Protein AF-A0A5C8UFT2-F1 (afdb_monomer_lite)

InterPro domains:
  IPR036291 NAD(P)-binding domain superfamily [SSF51735] (25-80)

Sequence (90 aa):
LKSRPCYLCKQHYTPVAAFYHQLCPDCAALNHAKRDARTDLTGRSALLTGGRAKIGMYIALPLLRDGAPPTITTRFPRDAVRRFASLPAS

Foldseek 3Di:
DDWDAAPPPRDTDDDADPVHRRHHPVVVVVVVVVVPDAAAQAPHEAEQEPLQDDPNVVVQVRCVVNHHRYDYDDPCVVSSVVVVVPDPDD

Organism: NCBI:txid2594790

Structure (mmCIF, N/CA/C/O backbone):
data_AF-A0A5C8UFT2-F1
#
_entry.id   AF-A0A5C8UFT2-F1
#
loop_
_atom_site.group_PDB
_atom_site.id
_atom_site.type_symbol
_atom_site.label_atom_id
_atom_site.label_alt_id
_atom_site.label_comp_id
_atom_site.label_asym_id
_atom_site.label_entity_id
_atom_site.label_seq_id
_atom_site.pdbx_PDB_ins_code
_atom_site.Cartn_x
_atom_site.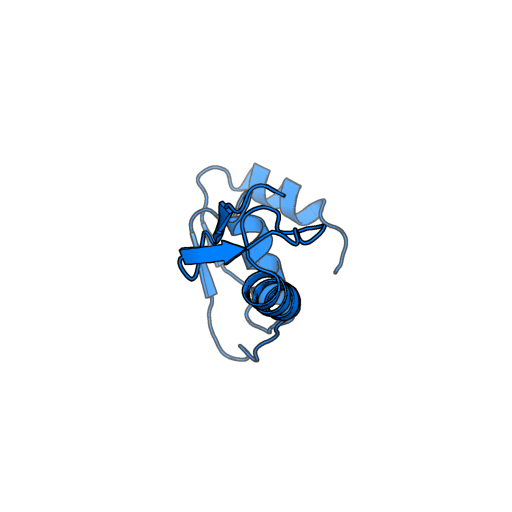Cartn_y
_atom_site.Cartn_z
_atom_site.occupancy
_atom_site.B_iso_or_equiv
_atom_site.auth_seq_id
_atom_site.auth_comp_id
_atom_site.auth_asym_id
_atom_site.auth_atom_id
_atom_site.pdbx_PDB_model_num
ATOM 1 N N . LEU A 1 1 ? 18.935 -2.342 -30.535 1.00 77.25 1 LEU A N 1
ATOM 2 C CA . LEU A 1 1 ? 18.190 -2.022 -29.289 1.00 77.25 1 LEU A CA 1
ATOM 3 C C . LEU A 1 1 ? 19.195 -1.727 -28.178 1.00 77.25 1 LEU A C 1
ATOM 5 O O . LEU A 1 1 ? 20.083 -2.543 -27.977 1.00 77.25 1 LEU A O 1
ATOM 9 N N . LYS A 1 2 ? 19.103 -0.580 -27.488 1.00 86.50 2 LYS A N 1
ATOM 10 C CA . LYS A 1 2 ? 19.996 -0.246 -26.361 1.00 86.50 2 LYS A CA 1
ATOM 11 C C . LYS A 1 2 ? 19.463 -0.889 -25.078 1.00 86.50 2 LYS A C 1
ATOM 13 O O . LYS A 1 2 ? 18.314 -0.631 -24.717 1.00 86.50 2 LYS A O 1
ATOM 18 N N . SER A 1 3 ? 20.269 -1.717 -24.413 1.00 91.50 3 SER A N 1
ATOM 19 C CA . SER A 1 3 ? 19.892 -2.305 -23.125 1.00 91.50 3 SER A CA 1
ATOM 20 C C . SER A 1 3 ? 19.967 -1.265 -22.003 1.00 91.50 3 SER A C 1
ATOM 22 O O . SER A 1 3 ? 20.698 -0.275 -22.091 1.00 91.50 3 SER A O 1
ATOM 24 N N . ARG A 1 4 ? 19.176 -1.470 -20.950 1.00 93.44 4 ARG A N 1
ATOM 25 C CA . ARG A 1 4 ? 19.184 -0.654 -19.729 1.00 93.44 4 ARG A CA 1
ATOM 26 C C . ARG A 1 4 ? 19.144 -1.563 -18.495 1.00 93.44 4 ARG A C 1
ATOM 28 O O . ARG A 1 4 ? 18.571 -2.650 -18.588 1.00 93.44 4 ARG A O 1
ATOM 35 N N . PRO A 1 5 ? 19.725 -1.157 -17.355 1.00 96.44 5 PRO A N 1
ATOM 36 C CA . PRO A 1 5 ? 19.677 -1.955 -16.136 1.00 96.44 5 PRO A CA 1
ATOM 37 C C . PRO A 1 5 ? 18.286 -1.885 -15.492 1.00 96.44 5 PRO A C 1
ATOM 39 O O . PRO A 1 5 ? 17.681 -0.816 -15.391 1.00 96.44 5 PRO A O 1
ATOM 42 N N . CYS A 1 6 ? 17.771 -3.024 -15.033 1.00 96.94 6 CYS A N 1
ATOM 43 C CA . CYS A 1 6 ? 16.558 -3.088 -14.219 1.00 96.94 6 CYS A CA 1
ATOM 44 C C . CYS A 1 6 ? 16.774 -2.353 -12.894 1.00 96.94 6 CYS A C 1
ATOM 46 O O . CYS A 1 6 ? 17.756 -2.599 -12.200 1.00 96.94 6 CYS A O 1
ATOM 48 N N . TYR A 1 7 ? 15.842 -1.48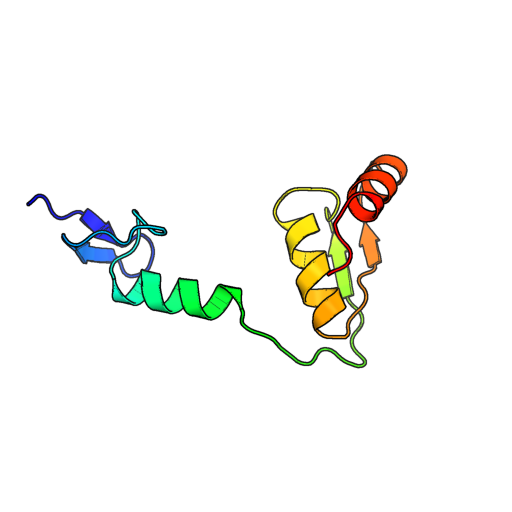6 -12.496 1.00 96.75 7 TYR A N 1
ATOM 49 C CA . TYR A 1 7 ? 15.929 -0.763 -11.227 1.00 96.75 7 TYR A CA 1
ATOM 50 C C . TYR A 1 7 ? 15.942 -1.710 -10.015 1.00 96.75 7 TYR A C 1
ATOM 52 O O . TYR A 1 7 ? 16.619 -1.414 -9.030 1.00 96.75 7 TYR A O 1
ATOM 60 N N . LEU A 1 8 ? 15.269 -2.863 -10.115 1.00 96.56 8 LEU A N 1
ATOM 61 C CA . LEU A 1 8 ? 15.137 -3.837 -9.031 1.00 96.56 8 LEU A CA 1
ATOM 62 C C . LEU A 1 8 ? 16.282 -4.863 -9.018 1.00 96.56 8 LEU A C 1
ATOM 64 O O . LEU A 1 8 ? 17.129 -4.815 -8.134 1.00 96.56 8 LEU A O 1
ATOM 68 N N . CYS A 1 9 ? 16.347 -5.756 -10.009 1.00 97.31 9 CYS A N 1
ATOM 69 C CA . CYS A 1 9 ? 17.322 -6.857 -10.031 1.00 97.31 9 CYS A CA 1
ATOM 70 C C . CYS A 1 9 ? 18.657 -6.521 -10.714 1.00 97.31 9 CYS A C 1
ATOM 72 O O . CYS A 1 9 ? 19.547 -7.362 -10.759 1.00 97.31 9 CYS A O 1
ATOM 74 N N . LYS A 1 10 ? 18.792 -5.319 -11.290 1.00 97.38 10 LYS A N 1
ATOM 75 C CA . LYS A 1 10 ? 19.985 -4.836 -12.014 1.00 97.38 10 LYS A CA 1
ATOM 76 C C . LYS A 1 10 ? 20.351 -5.580 -13.309 1.00 97.38 10 LYS A C 1
ATOM 78 O O . LYS A 1 10 ? 21.252 -5.127 -14.008 1.00 97.38 10 LYS A O 1
ATOM 83 N N . GLN A 1 11 ? 19.621 -6.631 -13.698 1.00 96.50 11 GLN A N 1
ATOM 84 C CA . GLN A 1 11 ? 19.799 -7.300 -14.993 1.00 96.50 11 GLN A CA 1
ATOM 85 C C . GLN A 1 11 ? 19.522 -6.353 -16.165 1.00 96.50 11 GLN A C 1
ATOM 87 O O . GLN A 1 11 ? 18.612 -5.519 -16.106 1.00 96.50 11 GLN A O 1
ATOM 92 N N . HIS A 1 12 ? 20.305 -6.486 -17.233 1.00 96.12 12 HIS A N 1
ATOM 93 C CA . HIS A 1 12 ? 20.106 -5.706 -18.449 1.00 96.12 12 HIS A CA 1
ATOM 94 C C . HIS A 1 12 ? 18.945 -6.274 -19.261 1.00 96.12 12 HIS A C 1
ATOM 96 O O . HIS A 1 12 ? 18.825 -7.483 -19.432 1.00 96.12 12 HIS A O 1
ATOM 102 N N . TYR A 1 13 ? 18.101 -5.394 -19.788 1.00 94.44 13 TYR A N 1
ATOM 103 C CA . TYR A 1 13 ? 16.969 -5.777 -20.623 1.00 94.44 13 TYR A CA 1
ATOM 104 C C . TYR A 1 13 ? 16.772 -4.774 -21.759 1.00 94.44 13 TYR A C 1
ATOM 106 O O . TYR A 1 13 ? 17.185 -3.614 -21.679 1.00 94.44 13 TYR A O 1
ATOM 114 N N . THR A 1 14 ? 16.149 -5.241 -22.835 1.00 94.50 14 THR A N 1
ATOM 115 C CA . THR A 1 14 ? 15.734 -4.441 -23.993 1.00 94.50 14 THR A CA 1
ATOM 116 C C . THR A 1 14 ? 14.211 -4.349 -24.150 1.00 94.50 14 THR A C 1
ATOM 118 O O . THR A 1 14 ? 13.764 -3.278 -24.565 1.00 94.50 14 THR A O 1
ATOM 121 N N . PRO A 1 15 ? 13.390 -5.365 -23.790 1.00 90.88 15 PRO A N 1
ATOM 122 C CA . PRO A 1 15 ? 11.934 -5.257 -23.875 1.00 90.88 15 PRO A CA 1
ATOM 123 C C . PRO A 1 15 ? 11.380 -4.458 -22.696 1.00 90.88 15 PRO A C 1
ATOM 125 O O . PRO A 1 15 ? 11.602 -4.810 -21.540 1.00 90.88 15 PRO A O 1
ATOM 128 N N . VAL A 1 16 ? 10.650 -3.383 -22.975 1.00 87.44 16 VAL A N 1
ATOM 129 C CA . VAL A 1 16 ? 10.137 -2.472 -21.947 1.00 87.44 16 VAL A CA 1
ATOM 130 C C . VAL A 1 16 ? 8.652 -2.743 -21.716 1.00 87.44 16 VAL A C 1
ATOM 132 O O . VAL A 1 16 ? 7.869 -2.721 -22.661 1.00 87.44 16 VAL A O 1
ATOM 135 N N . ALA A 1 17 ? 8.257 -2.981 -20.463 1.00 81.19 17 ALA A N 1
ATOM 136 C CA . ALA A 1 17 ? 6.848 -3.110 -20.099 1.00 81.19 17 ALA A CA 1
ATOM 137 C C . ALA A 1 17 ? 6.125 -1.755 -20.212 1.00 81.19 17 ALA A C 1
ATOM 139 O O . ALA A 1 17 ? 6.682 -0.732 -19.814 1.00 81.19 17 ALA A O 1
ATOM 140 N N . ALA A 1 18 ? 4.866 -1.759 -20.666 1.00 82.75 18 ALA A N 1
ATOM 141 C CA . ALA A 1 18 ? 4.072 -0.541 -20.888 1.00 82.75 18 ALA A CA 1
ATOM 142 C C . ALA A 1 18 ? 3.834 0.295 -19.615 1.00 82.75 18 ALA A C 1
ATOM 144 O O . ALA A 1 18 ? 3.639 1.504 -19.684 1.00 82.75 18 ALA A O 1
ATOM 145 N N . PHE A 1 19 ? 3.850 -0.345 -18.441 1.00 84.56 19 PHE A N 1
ATOM 146 C CA . PHE A 1 19 ? 3.630 0.327 -17.160 1.00 84.56 19 PHE A CA 1
ATOM 147 C C . PHE A 1 19 ? 4.941 0.590 -16.395 1.00 84.56 19 PHE A C 1
ATOM 149 O O . PHE A 1 19 ? 5.126 1.645 -15.788 1.00 84.56 19 PHE A O 1
ATOM 156 N N . TYR A 1 20 ? 5.884 -0.357 -16.430 1.00 89.56 20 TYR A N 1
ATOM 157 C CA . TYR A 1 20 ? 7.107 -0.333 -15.622 1.00 89.56 20 TYR A CA 1
ATOM 158 C C . TYR A 1 20 ? 8.364 -0.167 -16.481 1.00 89.56 20 TYR A C 1
ATOM 160 O O . TYR A 1 20 ? 9.179 -1.077 -16.606 1.00 89.56 20 TYR A O 1
ATOM 168 N N . HIS A 1 21 ? 8.564 1.033 -17.024 1.00 90.94 21 HIS A N 1
ATOM 169 C CA . HIS A 1 21 ? 9.652 1.321 -17.969 1.00 90.94 21 HIS A CA 1
ATOM 170 C C . HIS A 1 21 ? 11.083 1.212 -17.409 1.00 90.94 21 HIS A C 1
ATOM 172 O O . HIS A 1 21 ? 12.051 1.280 -18.173 1.00 90.94 21 HIS A O 1
ATOM 178 N N . GLN A 1 22 ? 11.208 1.107 -16.083 1.00 94.56 22 GLN A N 1
ATOM 179 C CA . GLN A 1 22 ? 12.468 0.951 -15.354 1.00 94.56 22 GLN A CA 1
ATOM 180 C C . GLN A 1 22 ? 12.704 -0.487 -14.864 1.00 94.56 22 GLN A C 1
ATOM 182 O O . GLN A 1 22 ? 13.733 -0.748 -14.243 1.00 94.56 22 GLN A O 1
ATOM 187 N N . LEU A 1 23 ? 11.797 -1.428 -15.144 1.00 95.94 23 LEU A N 1
ATOM 188 C CA . LEU A 1 23 ? 11.911 -2.827 -14.732 1.00 95.94 23 LEU A CA 1
ATOM 189 C C . LEU A 1 23 ? 12.046 -3.746 -15.949 1.00 95.94 23 LEU A C 1
ATOM 191 O O . LEU A 1 23 ? 11.425 -3.510 -16.983 1.00 95.94 23 LEU A O 1
ATOM 195 N N . CYS A 1 24 ? 12.827 -4.819 -15.803 1.00 95.75 24 CYS A N 1
ATOM 196 C CA . CYS A 1 24 ? 12.792 -5.918 -16.765 1.00 95.75 24 CYS A CA 1
ATOM 197 C C . CYS A 1 24 ? 11.409 -6.607 -16.748 1.00 95.75 24 CYS A C 1
ATOM 199 O O . CYS A 1 24 ? 10.681 -6.458 -15.758 1.00 95.75 24 CYS A O 1
ATOM 201 N N . PRO A 1 25 ? 11.049 -7.378 -17.793 1.00 94.69 25 PRO A N 1
ATOM 202 C CA . PRO A 1 25 ? 9.739 -8.028 -17.894 1.00 94.69 25 PRO A CA 1
ATOM 203 C C . PRO A 1 25 ? 9.329 -8.831 -16.651 1.00 94.69 25 PRO A C 1
ATOM 205 O O . PRO A 1 25 ? 8.230 -8.627 -16.141 1.00 94.69 25 PRO A O 1
ATOM 208 N N . ASP A 1 26 ? 10.227 -9.642 -16.088 1.00 95.06 26 ASP A N 1
ATOM 209 C CA . ASP A 1 26 ? 9.920 -10.471 -14.912 1.00 95.06 26 ASP A CA 1
ATOM 210 C C . ASP A 1 26 ? 9.647 -9.624 -13.662 1.00 95.06 26 ASP A C 1
ATOM 212 O O . ASP A 1 26 ? 8.682 -9.841 -12.927 1.00 95.06 26 ASP A O 1
ATOM 216 N N . CYS A 1 27 ? 10.466 -8.591 -13.436 1.00 95.94 27 CYS A N 1
ATOM 217 C CA . CYS A 1 27 ? 10.265 -7.659 -12.327 1.00 95.94 27 CYS A CA 1
ATOM 218 C C . CYS A 1 27 ? 8.984 -6.836 -12.512 1.00 95.94 27 CYS A C 1
ATOM 220 O O . CYS A 1 27 ? 8.303 -6.544 -11.528 1.00 95.94 27 CYS A O 1
ATOM 222 N N . ALA A 1 28 ? 8.649 -6.456 -13.747 1.00 95.44 28 ALA A N 1
ATOM 223 C CA . ALA A 1 28 ? 7.412 -5.756 -14.065 1.00 95.44 28 ALA A CA 1
ATOM 224 C C . ALA A 1 28 ? 6.187 -6.639 -13.788 1.00 95.44 28 ALA A C 1
ATOM 226 O O . ALA A 1 28 ? 5.269 -6.182 -13.110 1.00 95.44 28 ALA A O 1
ATOM 227 N N . ALA A 1 29 ? 6.199 -7.900 -14.234 1.00 93.19 29 ALA A N 1
ATOM 228 C CA . ALA A 1 29 ? 5.126 -8.864 -13.989 1.00 93.19 29 ALA A CA 1
ATOM 229 C C . ALA A 1 29 ? 4.918 -9.109 -12.486 1.00 93.19 29 ALA A C 1
ATOM 231 O O . ALA A 1 29 ? 3.797 -8.997 -11.988 1.00 93.19 29 ALA A O 1
ATOM 232 N N . LEU A 1 30 ? 6.006 -9.325 -11.738 1.00 94.00 30 LEU A N 1
ATOM 233 C CA . LEU A 1 30 ? 5.959 -9.492 -10.284 1.00 94.00 30 LEU A CA 1
ATOM 234 C C . LEU A 1 30 ? 5.349 -8.273 -9.576 1.00 94.00 30 LEU A C 1
ATOM 236 O O . LEU A 1 30 ? 4.514 -8.419 -8.686 1.00 94.00 30 LEU A O 1
ATOM 240 N N . ASN A 1 31 ? 5.771 -7.059 -9.939 1.00 93.69 31 ASN A N 1
ATOM 241 C CA . ASN A 1 31 ? 5.254 -5.841 -9.310 1.00 93.69 31 ASN A CA 1
ATOM 242 C C . ASN A 1 31 ? 3.814 -5.537 -9.726 1.00 93.69 31 ASN A C 1
ATOM 244 O O . ASN A 1 31 ? 3.067 -4.981 -8.924 1.00 93.69 31 ASN A O 1
ATOM 248 N N . HIS A 1 32 ? 3.418 -5.917 -10.941 1.00 92.12 32 HIS A N 1
ATOM 249 C CA . HIS A 1 32 ? 2.032 -5.819 -11.373 1.00 92.12 32 HIS A CA 1
ATOM 250 C C . HIS A 1 32 ? 1.137 -6.735 -10.532 1.00 92.12 32 HIS A C 1
ATOM 252 O O . HIS A 1 32 ? 0.150 -6.263 -9.982 1.00 92.12 32 HIS A O 1
ATOM 258 N N . ALA A 1 33 ? 1.527 -7.999 -10.339 1.00 91.38 33 ALA A N 1
ATOM 259 C CA . ALA A 1 33 ? 0.777 -8.949 -9.514 1.00 91.38 33 ALA A CA 1
ATOM 260 C C . ALA A 1 33 ? 0.606 -8.478 -8.055 1.00 91.38 33 ALA A C 1
ATOM 262 O O . ALA A 1 33 ? -0.421 -8.726 -7.433 1.00 91.38 33 ALA A O 1
ATOM 263 N N . LYS A 1 34 ? 1.586 -7.746 -7.509 1.00 90.44 34 LYS A N 1
ATOM 264 C CA . LYS A 1 34 ? 1.520 -7.196 -6.144 1.00 90.44 34 LYS A CA 1
ATOM 265 C C . LYS A 1 34 ? 0.520 -6.050 -5.966 1.00 90.44 34 LYS A C 1
ATOM 267 O O . LYS A 1 34 ? 0.205 -5.732 -4.824 1.00 90.44 34 LYS A O 1
ATOM 272 N N . ARG A 1 35 ? 0.040 -5.409 -7.039 1.00 88.00 35 ARG A N 1
ATOM 273 C CA . ARG A 1 35 ? -0.914 -4.286 -6.933 1.00 88.00 35 ARG A CA 1
ATOM 274 C C . ARG A 1 35 ? -2.256 -4.709 -6.356 1.00 88.00 35 ARG A C 1
ATOM 276 O O . ARG A 1 35 ? -2.840 -3.949 -5.591 1.00 88.00 35 ARG A O 1
ATOM 283 N N . ASP A 1 36 ? -2.687 -5.911 -6.711 1.00 85.06 36 ASP A N 1
ATOM 284 C CA . ASP A 1 36 ? -3.987 -6.461 -6.331 1.00 85.06 36 ASP A CA 1
ATOM 285 C C . ASP A 1 36 ? -3.860 -7.510 -5.219 1.00 85.06 36 ASP A C 1
ATOM 287 O O . ASP A 1 36 ? -4.828 -8.189 -4.879 1.00 85.06 36 ASP A O 1
ATOM 291 N N . ALA A 1 37 ? -2.663 -7.647 -4.637 1.00 90.06 37 ALA A N 1
ATOM 292 C CA . ALA A 1 37 ? -2.435 -8.540 -3.515 1.00 90.06 37 ALA A CA 1
ATOM 293 C C . ALA A 1 37 ? -3.295 -8.113 -2.318 1.00 90.06 37 ALA A C 1
ATOM 295 O O . ALA A 1 37 ? -3.372 -6.934 -1.970 1.00 90.06 37 ALA A O 1
ATOM 296 N N . ARG A 1 38 ? -3.928 -9.101 -1.686 1.00 92.44 38 ARG A N 1
ATOM 297 C CA . ARG A 1 38 ? -4.781 -8.942 -0.508 1.00 92.44 38 ARG A CA 1
ATOM 298 C C . ARG A 1 38 ? -4.175 -9.704 0.655 1.00 92.44 38 ARG A C 1
ATOM 300 O O . ARG A 1 38 ? -3.491 -10.707 0.449 1.00 92.44 38 ARG A O 1
ATOM 307 N N . THR A 1 39 ? -4.455 -9.259 1.869 1.00 94.31 39 THR A N 1
ATOM 308 C CA . THR A 1 39 ? -4.110 -10.009 3.076 1.00 94.31 39 THR A CA 1
ATOM 309 C C . THR A 1 39 ? -5.242 -9.890 4.087 1.00 94.31 39 THR A C 1
ATOM 311 O O . THR A 1 39 ? -5.924 -8.879 4.118 1.00 94.31 39 THR A O 1
ATOM 314 N N . ASP A 1 40 ? -5.465 -10.905 4.917 1.00 96.25 40 ASP A N 1
ATOM 315 C CA . ASP A 1 40 ? -6.423 -10.781 6.018 1.00 96.25 40 ASP A CA 1
ATOM 316 C C . ASP A 1 40 ? -5.757 -10.071 7.206 1.00 96.25 40 ASP A C 1
ATOM 318 O O . ASP A 1 40 ? -4.759 -10.547 7.759 1.00 96.25 40 ASP A O 1
ATOM 322 N N . LEU A 1 41 ? -6.277 -8.899 7.565 1.00 97.00 41 LEU A N 1
ATOM 323 C CA . LEU A 1 41 ? -5.860 -8.107 8.721 1.00 97.00 41 LEU A CA 1
ATOM 324 C C . LEU A 1 41 ? -6.959 -8.021 9.785 1.00 97.00 41 LEU A C 1
ATOM 326 O O . LEU A 1 41 ? -6.850 -7.197 10.695 1.00 97.00 41 LEU A O 1
ATOM 330 N N . THR A 1 42 ? -7.991 -8.861 9.712 1.00 96.50 42 THR A N 1
ATOM 331 C CA . THR A 1 42 ? -9.078 -8.882 10.693 1.00 96.50 42 THR A CA 1
ATOM 332 C C . THR A 1 42 ? -8.526 -9.030 12.113 1.00 96.50 42 THR A C 1
ATOM 334 O O . THR A 1 42 ? -7.625 -9.825 12.385 1.00 96.50 42 THR A O 1
ATOM 337 N N . GLY A 1 43 ? -9.039 -8.211 13.035 1.00 96.69 43 GLY A N 1
ATOM 338 C CA . GLY A 1 43 ? -8.580 -8.182 14.426 1.00 96.69 43 GLY A CA 1
ATOM 339 C C . GLY A 1 43 ? -7.255 -7.443 14.655 1.00 96.69 43 GLY A C 1
ATOM 340 O O . GLY A 1 43 ? -6.775 -7.406 15.787 1.00 96.69 43 GLY A O 1
ATOM 341 N N . ARG A 1 44 ? -6.657 -6.829 13.623 1.00 97.19 44 ARG A N 1
ATOM 342 C CA . ARG A 1 44 ? -5.458 -5.990 13.765 1.00 97.19 44 ARG A CA 1
ATOM 343 C C . ARG A 1 44 ? -5.814 -4.508 13.811 1.00 97.19 44 ARG A C 1
ATOM 345 O O . ARG A 1 44 ? -6.666 -4.026 13.071 1.00 97.19 44 ARG A O 1
ATOM 352 N N . SER A 1 45 ? -5.072 -3.764 14.626 1.00 96.31 45 SER A N 1
ATOM 353 C CA . SER A 1 45 ? -5.121 -2.301 14.651 1.00 96.31 45 SER A CA 1
ATOM 354 C C . SER A 1 45 ? -4.079 -1.718 13.700 1.00 96.31 45 SER A C 1
ATOM 356 O O . SER A 1 45 ? -2.910 -2.104 13.749 1.00 96.31 45 SER A O 1
ATOM 358 N N . ALA A 1 46 ? -4.473 -0.749 12.873 1.00 97.06 46 ALA A N 1
ATOM 359 C CA . ALA A 1 46 ? -3.565 -0.048 11.971 1.00 97.06 46 ALA A CA 1
ATOM 360 C C . ALA A 1 46 ? -3.424 1.432 12.362 1.00 97.06 46 ALA A C 1
ATOM 362 O O . ALA A 1 46 ? -4.407 2.170 12.413 1.00 97.06 46 ALA A O 1
ATOM 363 N N . LEU A 1 47 ? -2.189 1.882 12.604 1.00 97.00 47 LEU A N 1
ATOM 364 C CA . LEU A 1 47 ? -1.843 3.295 12.771 1.00 97.00 47 LEU A CA 1
ATOM 365 C C . LEU A 1 47 ? -1.076 3.763 11.534 1.00 97.00 47 LEU A C 1
ATOM 367 O O . LEU A 1 47 ? 0.018 3.279 11.254 1.00 97.00 47 LEU A O 1
ATOM 371 N N . LEU A 1 48 ? -1.639 4.724 10.810 1.00 96.19 48 LEU A N 1
ATOM 372 C CA . LEU A 1 48 ? -1.060 5.257 9.585 1.00 96.19 48 LEU A CA 1
ATOM 373 C C . LEU A 1 48 ? -0.633 6.711 9.784 1.00 96.19 48 LEU A C 1
ATOM 375 O O . LEU A 1 48 ? -1.456 7.626 9.863 1.00 96.19 48 LEU A O 1
ATOM 379 N N . THR A 1 49 ? 0.674 6.944 9.814 1.00 96.31 49 THR A N 1
ATOM 380 C CA . THR A 1 49 ? 1.226 8.294 9.923 1.00 96.31 49 THR A CA 1
ATOM 381 C C . THR A 1 49 ? 1.334 8.955 8.551 1.00 96.31 49 THR A C 1
ATOM 383 O O . THR A 1 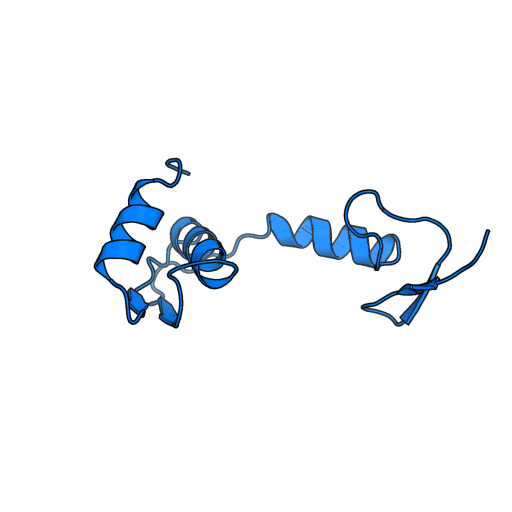49 ? 1.716 8.341 7.558 1.00 96.31 49 THR A O 1
ATOM 386 N N . GLY A 1 50 ? 0.946 10.229 8.458 1.00 94.94 50 GLY A N 1
ATOM 387 C CA . GLY A 1 50 ? 1.029 10.971 7.197 1.00 94.94 50 GLY A CA 1
ATOM 388 C C . GLY A 1 50 ? 0.023 10.528 6.124 1.00 94.94 50 GLY A C 1
ATOM 389 O O . GLY A 1 50 ? 0.262 10.751 4.940 1.00 94.94 50 GLY A O 1
ATOM 390 N N . GLY A 1 51 ? -1.126 9.961 6.505 1.00 94.62 51 GLY A N 1
ATOM 391 C CA . GLY A 1 51 ? -2.094 9.362 5.568 1.00 94.62 51 GLY A CA 1
ATOM 392 C C . GLY A 1 51 ? -2.942 10.326 4.724 1.00 94.62 51 GLY A C 1
ATOM 393 O O . GLY A 1 51 ? -3.820 9.885 3.999 1.00 94.62 51 GLY A O 1
ATOM 394 N N . ARG A 1 52 ? -2.711 11.643 4.787 1.00 94.94 52 ARG A N 1
ATOM 395 C CA . ARG A 1 52 ? -3.558 12.652 4.115 1.00 94.94 52 ARG A CA 1
ATOM 396 C C . ARG A 1 52 ? -3.498 12.612 2.583 1.00 94.94 52 ARG A C 1
ATOM 398 O O . ARG A 1 52 ? -4.439 13.046 1.930 1.00 94.94 52 ARG A O 1
ATOM 405 N N . ALA A 1 53 ? -2.364 12.216 2.004 1.00 92.75 53 ALA A N 1
ATOM 406 C CA . ALA A 1 53 ? -2.130 12.329 0.564 1.00 92.75 53 ALA A CA 1
ATOM 407 C C . ALA A 1 53 ? -1.075 11.334 0.068 1.00 92.75 53 ALA A C 1
ATOM 409 O O . ALA A 1 53 ? -0.341 10.741 0.862 1.00 92.75 53 ALA A O 1
ATOM 410 N N . LYS A 1 54 ? -0.956 11.226 -1.263 1.00 92.75 54 LYS A N 1
ATOM 411 C CA . LYS A 1 54 ? 0.026 10.372 -1.948 1.00 92.75 54 LYS A CA 1
ATOM 412 C C . LYS A 1 54 ? -0.023 8.943 -1.386 1.00 92.75 54 LYS A C 1
ATOM 414 O O . LYS A 1 54 ? -1.106 8.415 -1.160 1.00 92.75 54 LYS A O 1
ATOM 419 N N . ILE A 1 55 ? 1.138 8.330 -1.160 1.00 93.56 55 ILE A N 1
ATOM 420 C CA . ILE A 1 55 ? 1.258 6.933 -0.746 1.00 93.56 55 ILE A CA 1
ATOM 421 C C . ILE A 1 55 ? 0.486 6.620 0.540 1.00 93.56 55 ILE A C 1
ATOM 423 O O . ILE A 1 55 ? -0.175 5.594 0.591 1.00 93.56 55 ILE A O 1
ATOM 427 N N . GLY A 1 56 ? 0.483 7.518 1.532 1.00 93.88 56 GLY A N 1
ATOM 428 C CA . GLY A 1 56 ? -0.241 7.291 2.783 1.00 93.88 56 GLY A CA 1
ATOM 429 C C . GLY A 1 56 ? -1.744 7.129 2.547 1.00 93.88 56 GLY A C 1
ATOM 430 O O . GLY A 1 56 ? -2.342 6.161 2.997 1.00 93.88 56 GLY A O 1
ATOM 431 N N . MET A 1 57 ? -2.340 8.015 1.751 1.00 93.75 57 MET A N 1
ATOM 432 C CA . MET A 1 57 ? -3.762 7.924 1.399 1.00 93.75 57 MET A CA 1
ATOM 433 C C . MET A 1 57 ? -4.084 6.639 0.627 1.00 93.75 57 MET A C 1
ATOM 435 O O . MET A 1 57 ? -5.090 5.995 0.906 1.00 93.75 57 MET A O 1
ATOM 439 N N . TYR A 1 58 ? -3.207 6.225 -0.293 1.00 91.88 58 TYR A N 1
ATOM 440 C CA . TYR A 1 58 ? -3.385 4.972 -1.029 1.00 91.88 58 TYR A CA 1
ATOM 441 C C . TYR A 1 58 ? -3.162 3.719 -0.177 1.00 91.88 58 TYR A C 1
ATOM 443 O O . TYR A 1 58 ? -3.726 2.696 -0.528 1.00 91.88 58 TYR A O 1
ATOM 451 N N . ILE A 1 59 ? -2.399 3.776 0.923 1.00 93.56 59 ILE A N 1
ATOM 452 C CA . ILE A 1 59 ? -2.236 2.663 1.881 1.00 93.56 59 ILE A CA 1
ATOM 453 C C . ILE A 1 59 ? -3.483 2.489 2.757 1.00 93.56 59 ILE A C 1
ATOM 455 O O . ILE A 1 59 ? -3.824 1.366 3.122 1.00 93.56 59 ILE A O 1
ATOM 459 N N . ALA A 1 60 ? -4.192 3.575 3.074 1.00 94.12 60 ALA A N 1
ATOM 460 C CA . ALA A 1 60 ? -5.411 3.498 3.876 1.00 94.12 60 ALA A CA 1
ATOM 461 C C . ALA A 1 60 ? -6.491 2.612 3.226 1.00 94.12 60 ALA A C 1
ATOM 463 O O . ALA A 1 60 ? -7.224 1.925 3.931 1.00 94.12 60 ALA A O 1
ATOM 464 N N . LEU A 1 61 ? -6.565 2.596 1.889 1.00 90.00 61 LEU A N 1
ATOM 465 C CA . LEU A 1 61 ? -7.560 1.822 1.143 1.00 90.00 61 LEU A CA 1
ATOM 466 C C . LEU A 1 61 ? -7.351 0.295 1.248 1.00 90.00 61 LEU A C 1
ATOM 468 O O . LEU A 1 61 ? -8.302 -0.383 1.624 1.00 90.00 61 LEU A O 1
ATOM 472 N N . PRO A 1 62 ? -6.159 -0.278 0.977 1.00 92.75 62 PRO A N 1
ATOM 473 C CA . PRO A 1 62 ? -5.861 -1.677 1.267 1.00 92.75 62 PRO A CA 1
ATOM 474 C C . PRO A 1 62 ? -6.153 -2.062 2.713 1.00 92.75 62 PRO A C 1
ATOM 476 O O . PRO A 1 62 ? -6.836 -3.051 2.922 1.00 92.75 62 PRO A O 1
ATOM 479 N N . LEU A 1 63 ? -5.735 -1.253 3.696 1.00 94.75 63 LEU A N 1
ATOM 480 C CA . LEU A 1 63 ? -5.985 -1.540 5.115 1.00 94.75 63 LEU A CA 1
ATOM 481 C C . LEU A 1 63 ? -7.483 -1.692 5.420 1.00 94.75 63 LEU A C 1
ATOM 483 O O . LEU A 1 63 ? -7.882 -2.651 6.074 1.00 94.75 63 LEU A O 1
ATOM 487 N N . LEU A 1 64 ? -8.318 -0.792 4.885 1.00 91.50 64 LEU A N 1
ATOM 488 C CA . LEU A 1 64 ? -9.777 -0.895 4.992 1.00 91.50 64 LEU A CA 1
ATOM 489 C C . LEU A 1 64 ? -10.313 -2.168 4.331 1.00 91.50 64 LEU A C 1
ATOM 491 O O . LEU A 1 64 ? -11.088 -2.898 4.942 1.00 91.50 64 LEU A O 1
ATOM 495 N N . ARG A 1 65 ? -9.888 -2.445 3.093 1.00 91.69 65 ARG A N 1
ATOM 496 C CA . ARG A 1 65 ? -10.339 -3.614 2.322 1.00 91.69 65 ARG A CA 1
ATOM 497 C C . ARG A 1 65 ? -9.949 -4.929 2.996 1.00 91.69 65 ARG A C 1
ATOM 499 O O . ARG A 1 65 ? -10.694 -5.899 2.906 1.00 91.69 65 ARG A O 1
ATOM 506 N N . ASP A 1 66 ? -8.791 -4.947 3.639 1.00 95.69 66 ASP A N 1
ATOM 507 C CA . ASP A 1 66 ? -8.182 -6.099 4.302 1.00 95.69 66 ASP A CA 1
ATOM 508 C C . ASP A 1 66 ? -8.661 -6.285 5.753 1.00 95.69 66 ASP A C 1
ATOM 510 O O . ASP A 1 66 ? -8.182 -7.174 6.449 1.00 95.69 66 ASP A O 1
ATOM 514 N N . GLY A 1 67 ? -9.626 -5.484 6.221 1.00 96.00 67 GLY A N 1
ATOM 515 C CA . GLY A 1 67 ? -10.281 -5.687 7.520 1.00 96.00 67 GLY A CA 1
ATOM 516 C C . GLY A 1 67 ? -9.619 -4.980 8.706 1.00 96.00 67 GLY A C 1
ATOM 517 O O . GLY A 1 67 ? -9.972 -5.259 9.850 1.00 96.00 67 GLY A O 1
ATOM 518 N N . ALA A 1 68 ? -8.703 -4.038 8.458 1.00 96.88 68 ALA A N 1
ATOM 519 C CA . ALA A 1 68 ? -8.049 -3.226 9.486 1.00 96.88 68 ALA A CA 1
ATOM 520 C C . ALA A 1 68 ? -8.287 -1.720 9.263 1.00 96.88 68 ALA A C 1
ATOM 522 O O . ALA A 1 68 ? -7.435 -1.033 8.690 1.00 96.88 68 ALA A O 1
ATOM 523 N N . PRO A 1 69 ? -9.421 -1.162 9.734 1.00 94.69 69 PRO A N 1
ATOM 524 C CA . PRO A 1 69 ? -9.685 0.271 9.651 1.00 94.69 69 PRO A CA 1
ATOM 525 C C . PRO A 1 69 ? -8.557 1.101 10.289 1.00 94.69 69 PRO A C 1
ATOM 527 O O . PRO A 1 69 ? -8.265 0.935 11.478 1.00 94.69 69 PRO A O 1
ATOM 530 N N . PRO A 1 70 ? -7.893 1.994 9.531 1.00 95.38 70 PRO A N 1
ATOM 531 C CA . PRO A 1 70 ? -6.729 2.703 10.036 1.00 95.38 70 PRO A CA 1
ATOM 532 C C . PRO A 1 70 ? -7.101 3.932 10.870 1.00 95.38 70 PRO A C 1
ATOM 534 O O . PRO A 1 70 ? -7.929 4.750 10.472 1.00 95.38 70 PRO A O 1
ATOM 537 N N . THR A 1 71 ? -6.375 4.145 11.967 1.00 96.31 71 THR A N 1
ATOM 538 C CA . THR A 1 71 ? -6.253 5.466 12.595 1.00 96.31 71 THR A CA 1
ATOM 539 C C . THR A 1 71 ? -5.201 6.269 11.840 1.00 96.31 71 THR A C 1
ATOM 541 O O . THR A 1 71 ? -4.033 5.884 11.798 1.00 96.31 71 THR A O 1
ATOM 544 N N . ILE A 1 72 ? -5.593 7.391 11.239 1.00 95.38 72 ILE A N 1
ATOM 545 C CA . ILE A 1 72 ? -4.695 8.209 10.417 1.00 95.38 72 ILE A CA 1
ATOM 546 C C . ILE A 1 72 ? -4.239 9.448 11.182 1.00 95.38 72 ILE A C 1
ATOM 548 O O . ILE A 1 72 ? -5.063 10.212 11.680 1.00 95.38 72 ILE A O 1
ATOM 552 N N . THR A 1 73 ? -2.931 9.716 11.195 1.00 97.00 73 THR A N 1
ATOM 553 C CA . THR A 1 73 ? -2.382 10.956 11.762 1.00 97.00 73 THR A CA 1
ATOM 554 C C . THR A 1 73 ? -1.952 11.935 10.672 1.00 97.00 73 THR A C 1
ATOM 556 O O . THR A 1 73 ? -1.334 11.583 9.660 1.00 97.00 73 THR A O 1
ATOM 559 N N . THR A 1 74 ? -2.288 13.212 10.857 1.00 96.56 74 THR A N 1
ATOM 560 C CA . THR A 1 74 ? -1.817 14.301 10.001 1.00 96.56 74 THR A CA 1
ATOM 561 C C . THR A 1 74 ? -1.948 15.651 10.701 1.00 96.56 74 THR A C 1
ATOM 563 O O . THR A 1 74 ? -2.832 15.844 11.528 1.00 96.56 74 THR A O 1
ATOM 566 N N . ARG A 1 75 ? -1.126 16.627 10.302 1.00 97.56 75 ARG A N 1
ATOM 567 C CA . ARG A 1 75 ? -1.243 18.019 10.769 1.00 97.56 75 ARG A CA 1
ATOM 568 C C . ARG A 1 75 ? -2.422 18.797 10.155 1.00 97.56 75 ARG A C 1
ATOM 570 O O . ARG A 1 75 ? -2.626 19.950 10.501 1.00 97.56 75 ARG A O 1
ATOM 577 N N . PHE A 1 76 ? -3.181 18.196 9.231 1.00 96.94 76 PHE A N 1
ATOM 578 C CA . PHE A 1 76 ? -4.333 18.831 8.569 1.00 96.94 76 PHE A CA 1
ATOM 579 C C . PHE A 1 76 ? -5.578 17.919 8.590 1.00 96.94 76 PHE A C 1
ATOM 581 O O . PHE A 1 76 ? -5.972 17.391 7.547 1.00 96.94 76 PHE A O 1
ATOM 588 N N . PRO A 1 77 ? -6.205 17.695 9.758 1.00 95.19 77 PRO A N 1
ATOM 589 C CA . PRO A 1 77 ? -7.284 16.714 9.907 1.00 95.19 77 PRO A CA 1
ATOM 590 C C . PRO A 1 77 ? -8.528 17.050 9.069 1.00 95.19 77 PRO A C 1
ATOM 592 O O . PRO A 1 77 ?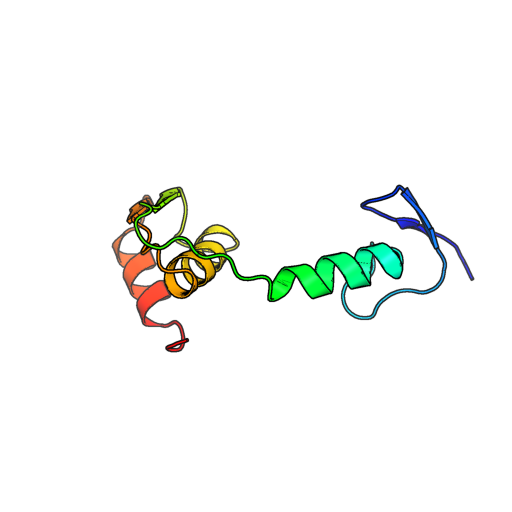 -9.089 16.166 8.431 1.00 95.19 77 PRO A O 1
ATOM 595 N N . ARG A 1 78 ? -8.917 18.330 8.979 1.00 97.12 78 ARG A N 1
ATOM 596 C CA . ARG A 1 78 ? -10.073 18.756 8.164 1.00 97.12 78 ARG A CA 1
ATOM 597 C C . ARG A 1 78 ? -9.869 18.507 6.663 1.00 97.12 78 ARG A C 1
ATOM 599 O O . ARG A 1 78 ? -10.807 18.116 5.976 1.00 97.12 78 ARG A O 1
ATOM 606 N N . ASP A 1 79 ? -8.649 18.716 6.161 1.00 96.25 79 ASP A N 1
ATOM 607 C CA . ASP A 1 79 ? -8.300 18.418 4.762 1.00 96.25 79 ASP A CA 1
ATOM 608 C C . ASP A 1 79 ? -8.297 16.907 4.505 1.00 96.25 79 ASP A C 1
ATOM 610 O O . ASP A 1 79 ? -8.824 16.463 3.489 1.00 96.25 79 ASP A O 1
ATOM 614 N N . ALA A 1 80 ? -7.775 16.108 5.444 1.00 94.69 80 ALA A N 1
ATOM 615 C CA . ALA A 1 80 ? -7.819 14.651 5.335 1.00 94.69 80 ALA A CA 1
ATOM 616 C C . ALA A 1 80 ? -9.260 14.139 5.235 1.00 94.69 80 ALA A C 1
ATOM 618 O O . ALA A 1 80 ? -9.568 13.424 4.288 1.00 94.69 80 ALA A O 1
ATOM 619 N N . VAL A 1 81 ? -10.151 14.567 6.138 1.00 94.50 81 VAL A N 1
ATOM 620 C CA . VAL A 1 81 ? -11.574 14.186 6.097 1.00 94.50 81 VAL A CA 1
ATOM 621 C C . VAL A 1 81 ? -12.194 14.521 4.741 1.00 94.50 81 VAL A C 1
ATOM 623 O O . VAL A 1 81 ? -12.806 13.655 4.125 1.00 94.50 81 VAL A O 1
ATOM 626 N N . ARG A 1 82 ? -11.979 15.739 4.226 1.00 95.38 82 ARG A N 1
ATOM 627 C CA . ARG A 1 82 ?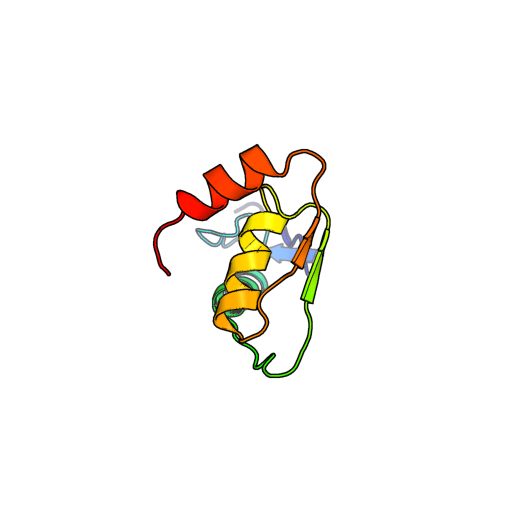 -12.499 16.151 2.912 1.00 95.38 82 ARG A CA 1
ATOM 628 C C . ARG A 1 82 ? -11.995 15.253 1.779 1.00 95.38 82 ARG A C 1
ATOM 630 O O . ARG A 1 82 ? -12.779 14.856 0.925 1.00 95.38 82 ARG A O 1
ATOM 637 N N . ARG A 1 83 ? -10.697 14.935 1.765 1.00 93.69 83 ARG A N 1
ATOM 638 C CA . ARG A 1 83 ? -10.084 14.083 0.733 1.00 93.69 83 ARG A CA 1
ATOM 639 C C . ARG A 1 83 ? -10.620 12.660 0.782 1.00 93.69 83 ARG A C 1
ATOM 641 O O . ARG A 1 83 ? -11.000 12.137 -0.259 1.00 93.69 83 ARG A O 1
ATOM 648 N N . PHE A 1 84 ? -10.678 12.062 1.970 1.00 91.38 84 PHE A N 1
ATOM 649 C CA . PHE A 1 84 ? -11.211 10.712 2.138 1.00 91.38 84 PHE A CA 1
ATOM 650 C C . PHE A 1 84 ? -12.700 10.639 1.789 1.00 91.38 84 PHE A C 1
ATOM 652 O O . PHE A 1 84 ? -13.099 9.700 1.117 1.00 91.38 84 PHE A O 1
ATOM 659 N N . ALA A 1 85 ? -13.495 11.653 2.138 1.00 92.12 85 ALA A N 1
ATOM 660 C CA . ALA A 1 85 ? -14.908 11.720 1.758 1.00 92.12 85 ALA A CA 1
ATOM 661 C C . ALA A 1 85 ? -15.133 11.889 0.242 1.00 92.12 85 ALA A C 1
ATOM 663 O O . ALA A 1 85 ? -16.181 11.507 -0.263 1.00 92.12 85 ALA A O 1
ATOM 664 N N . SER A 1 86 ? -14.168 12.464 -0.485 1.00 91.81 86 SER A N 1
ATOM 665 C CA . SER A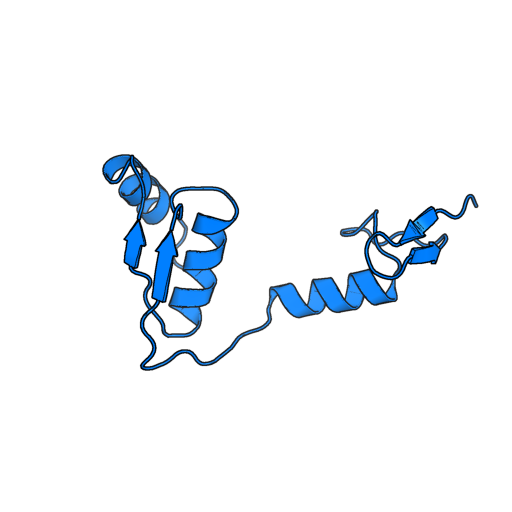 1 86 ? -14.236 12.617 -1.948 1.00 91.81 86 SER A CA 1
ATOM 666 C C . SER A 1 86 ? -13.776 11.387 -2.734 1.00 91.81 86 SER A C 1
ATOM 668 O O . SER A 1 86 ? -13.855 11.384 -3.962 1.00 91.81 86 SER A O 1
ATOM 670 N N . LEU A 1 87 ? -13.246 10.364 -2.056 1.00 86.44 87 LEU A N 1
ATOM 671 C CA . LEU A 1 87 ? -12.880 9.120 -2.719 1.00 86.44 87 LEU A CA 1
ATOM 672 C C . LEU A 1 87 ? -14.143 8.350 -3.124 1.00 86.44 87 LEU A C 1
ATOM 674 O O . LEU A 1 87 ? -15.107 8.328 -2.358 1.00 86.44 87 LEU A O 1
ATOM 678 N N . PRO A 1 88 ? -14.145 7.684 -4.291 1.00 79.56 88 PRO A N 1
ATOM 679 C CA . PRO A 1 88 ? -15.207 6.749 -4.634 1.00 79.56 88 PRO A CA 1
ATOM 680 C C . PRO A 1 88 ? -15.342 5.693 -3.535 1.00 79.56 88 PRO A C 1
ATOM 682 O O . PRO A 1 88 ? -14.325 5.203 -3.033 1.00 79.56 88 PRO A O 1
ATOM 685 N N . ALA A 1 89 ? -16.579 5.329 -3.188 1.00 61.06 89 ALA A N 1
ATOM 686 C CA . ALA A 1 89 ? -16.816 4.142 -2.379 1.00 61.06 89 ALA A CA 1
ATOM 687 C C . ALA A 1 89 ? -16.212 2.944 -3.125 1.00 61.06 89 ALA A C 1
ATOM 689 O O . ALA A 1 89 ? -16.562 2.686 -4.278 1.00 61.06 89 ALA A O 1
ATOM 690 N N . SER A 1 90 ? -15.219 2.312 -2.504 1.00 54.50 90 SER A N 1
ATOM 691 C CA . SER A 1 90 ? -14.498 1.168 -3.060 1.00 54.50 90 SER A CA 1
ATOM 692 C C . SER A 1 90 ? -15.249 -0.130 -2.871 1.00 54.50 90 SER A C 1
ATOM 694 O O . SER A 1 90 ? -15.761 -0.293 -1.741 1.00 54.50 90 SER A O 1
#

Secondary structure (DSSP, 8-state):
---EE-TTT--EE-PPPSS-TTS-HHHHHHHHHGGG-----TT--EEEETTTSHHHHHHHHHHHHTT-PEEEE-S-HHHHHHHHHTSPP-

Radius of gyration: 17.5 Å; chains: 1; bounding box: 37×30×44 Å

pLDDT: mean 92.57, std 6.64, range [54.5, 97.56]